Protein AF-W2RF78-F1 (afdb_monomer_lite)

Sequence (100 aa):
MAAKGVKNRDKASDDASKSHLRTEDLYAIVTWLEHPPNFVKCFGTTGKPSVGKQSTKTSGFKEMANTLFTSSKGKFNLKPHQMRNRFTTYKVRYLRTKRV

pLDDT: mean 70.57, std 17.21, range [38.72, 89.69]

Foldseek 3Di:
DDDDDDPPPPPVPPCPPCPPPPVVLVVLLVVQCVPPVLVCLQPNDPDDDPDDDDNDNQRSLQVSQVVCCVVVVNPRNDDSVRSVVSNVVVVVVVVVVVVD

Secondary structure (DSSP, 8-state):
----------------------HHHHHHHHHHHHSHHHHHHHH--SSPPSSS----THHHHHHHHHHHHHHTTT-----HHHHHHHHHHHHHHHHHHTT-

Structure (mmCIF, N/CA/C/O backbone):
data_AF-W2RF78-F1
#
_entry.id   AF-W2RF78-F1
#
loop_
_atom_site.group_PDB
_atom_site.id
_atom_site.type_symbol
_atom_site.label_atom_id
_atom_site.label_alt_id
_atom_site.label_comp_id
_atom_site.label_asym_id
_atom_site.label_entity_id
_atom_site.label_seq_id
_atom_site.pdbx_PDB_ins_code
_atom_site.Cartn_x
_atom_site.Cartn_y
_atom_site.Cartn_z
_atom_site.occupancy
_atom_site.B_iso_or_equiv
_atom_site.auth_seq_id
_atom_site.auth_comp_id
_atom_site.auth_asym_id
_atom_site.auth_atom_id
_atom_site.pdbx_PDB_model_num
ATOM 1 N N . MET A 1 1 ? 45.414 15.987 26.776 1.00 38.72 1 MET A N 1
ATOM 2 C CA . MET A 1 1 ? 44.675 16.681 25.697 1.00 38.72 1 MET A CA 1
ATOM 3 C C . MET A 1 1 ? 43.315 16.022 25.559 1.00 38.72 1 MET A C 1
ATOM 5 O O . MET A 1 1 ? 43.246 14.803 25.475 1.00 38.72 1 MET A O 1
ATOM 9 N N . ALA A 1 2 ? 42.259 16.823 25.681 1.00 39.59 2 ALA A N 1
ATOM 10 C CA . ALA A 1 2 ? 40.877 16.392 25.823 1.00 39.59 2 ALA A CA 1
ATOM 11 C C . ALA A 1 2 ? 40.208 15.994 24.494 1.00 39.59 2 ALA A C 1
ATOM 13 O O . ALA A 1 2 ? 40.575 16.489 23.433 1.00 39.59 2 ALA A O 1
ATOM 14 N N . ALA A 1 3 ? 39.184 15.146 24.654 1.00 48.59 3 ALA A N 1
ATOM 15 C CA . ALA A 1 3 ? 37.976 14.952 23.851 1.00 48.59 3 ALA A CA 1
ATOM 16 C C . ALA A 1 3 ? 38.105 14.729 22.334 1.00 48.59 3 ALA A C 1
ATOM 18 O O . ALA A 1 3 ? 38.460 15.627 21.579 1.00 48.59 3 ALA A O 1
ATOM 19 N N . LYS A 1 4 ? 37.602 13.577 21.869 1.00 46.28 4 LYS A N 1
ATOM 20 C CA . LYS A 1 4 ? 36.980 13.459 20.541 1.00 46.28 4 LYS A CA 1
ATOM 21 C C . LYS A 1 4 ? 35.865 12.409 20.542 1.00 46.28 4 LYS A C 1
ATOM 23 O O . LYS A 1 4 ? 36.084 11.231 20.302 1.00 46.28 4 LYS A O 1
ATOM 28 N N . GLY A 1 5 ? 34.664 12.913 20.830 1.00 39.72 5 GLY A N 1
ATOM 29 C CA . GLY A 1 5 ? 33.417 12.589 20.135 1.00 39.72 5 GLY A CA 1
ATOM 30 C C . GLY A 1 5 ? 32.967 11.132 20.120 1.00 39.72 5 GLY A C 1
ATOM 31 O O . GLY A 1 5 ? 33.232 10.405 19.165 1.00 39.72 5 GLY A O 1
ATOM 32 N N . VAL A 1 6 ? 32.135 10.769 21.097 1.00 45.41 6 VAL A N 1
ATOM 33 C CA . VAL A 1 6 ? 31.136 9.709 20.924 1.00 45.41 6 VAL A CA 1
ATOM 34 C C . VAL A 1 6 ? 30.261 10.097 19.728 1.00 45.41 6 VAL A C 1
ATOM 36 O O . VAL A 1 6 ? 29.431 10.998 19.810 1.00 45.41 6 VAL A O 1
ATOM 39 N N . LYS A 1 7 ? 30.459 9.436 18.582 1.00 47.34 7 LYS A N 1
ATOM 40 C CA . LYS A 1 7 ? 29.463 9.428 17.508 1.00 47.34 7 LYS A CA 1
ATOM 41 C C . LYS A 1 7 ? 28.310 8.554 17.985 1.00 47.34 7 LYS A C 1
ATOM 43 O O . LYS A 1 7 ? 28.330 7.338 17.784 1.00 47.34 7 LYS A O 1
ATOM 48 N N . ASN A 1 8 ? 27.321 9.189 18.613 1.00 43.19 8 ASN A N 1
ATOM 49 C CA . ASN A 1 8 ? 25.961 8.677 18.696 1.00 43.19 8 ASN A CA 1
ATOM 50 C C . ASN A 1 8 ? 25.525 8.349 17.265 1.00 43.19 8 ASN A C 1
ATOM 52 O O . ASN A 1 8 ? 25.135 9.226 16.503 1.00 43.19 8 ASN A O 1
ATOM 56 N N . ARG A 1 9 ? 25.656 7.083 16.865 1.00 45.81 9 ARG A N 1
ATOM 57 C CA . ARG A 1 9 ? 24.858 6.570 15.761 1.00 45.81 9 ARG A CA 1
ATOM 58 C C . ARG A 1 9 ? 23.465 6.499 16.331 1.00 45.81 9 ARG A C 1
ATOM 60 O O . ARG A 1 9 ? 23.223 5.667 17.203 1.00 45.81 9 ARG A O 1
ATOM 67 N N . ASP A 1 10 ? 22.615 7.413 15.882 1.00 40.59 10 ASP A N 1
ATOM 68 C CA . ASP A 1 10 ? 21.175 7.321 16.020 1.00 40.59 10 ASP A CA 1
ATOM 69 C C . ASP A 1 10 ? 20.788 5.878 15.729 1.00 40.59 10 ASP A C 1
ATOM 71 O O . ASP A 1 10 ? 20.788 5.405 14.589 1.00 40.59 10 ASP A O 1
ATOM 75 N N . LYS A 1 11 ? 20.569 5.142 16.818 1.00 44.59 11 LYS A N 1
ATOM 76 C CA . LYS A 1 11 ? 19.955 3.833 16.822 1.00 44.59 11 LYS A CA 1
ATOM 77 C C . LYS A 1 11 ? 18.595 4.116 16.225 1.00 44.59 11 LYS A C 1
ATOM 79 O O . LYS A 1 11 ? 17.727 4.638 16.917 1.00 44.59 11 LYS A O 1
ATOM 84 N N . ALA A 1 12 ? 18.483 3.903 14.912 1.00 44.22 12 ALA A N 1
ATOM 85 C CA . ALA A 1 12 ? 17.229 3.936 14.192 1.00 44.22 12 ALA A CA 1
ATOM 86 C C . ALA A 1 12 ? 16.313 3.048 15.011 1.00 44.22 12 ALA A C 1
ATOM 88 O O . ALA A 1 12 ? 16.526 1.838 15.086 1.00 44.22 12 ALA A O 1
ATOM 89 N N . SER A 1 13 ? 15.439 3.709 15.764 1.00 40.50 13 SER A N 1
ATOM 90 C CA . SER A 1 13 ? 14.638 3.065 16.773 1.00 40.50 13 SER A CA 1
ATOM 91 C C . SER A 1 13 ? 13.712 2.141 16.005 1.00 40.50 13 SER A C 1
ATOM 93 O O . SER A 1 13 ? 12.702 2.564 15.448 1.00 40.50 13 SER A O 1
ATOM 95 N N . ASP A 1 14 ? 14.114 0.876 15.963 1.00 45.44 14 ASP A N 1
ATOM 96 C CA . ASP A 1 14 ? 13.283 -0.297 15.736 1.00 45.44 14 ASP A CA 1
ATOM 97 C C . ASP A 1 14 ? 12.289 -0.471 16.898 1.00 45.44 14 ASP A C 1
ATOM 99 O O . ASP A 1 14 ? 11.684 -1.513 17.079 1.00 45.44 14 ASP A O 1
ATOM 103 N N . ASP A 1 15 ? 12.028 0.584 17.670 1.00 40.62 15 ASP A N 1
ATOM 104 C CA . ASP A 1 15 ? 10.764 0.759 18.355 1.00 40.62 15 ASP A CA 1
ATOM 105 C C . ASP A 1 15 ? 9.707 1.170 17.315 1.00 40.62 15 ASP A C 1
ATOM 107 O O . ASP A 1 15 ? 9.089 2.235 17.346 1.00 40.62 15 ASP A O 1
ATOM 111 N N . ALA A 1 16 ? 9.469 0.263 16.364 1.00 47.44 16 ALA A N 1
ATOM 112 C CA . ALA A 1 16 ? 8.134 0.032 15.852 1.00 47.44 16 ALA A CA 1
ATOM 113 C C . ALA A 1 16 ? 7.321 -0.515 17.029 1.00 47.44 16 ALA A C 1
ATOM 115 O O . ALA A 1 16 ? 6.958 -1.692 17.070 1.00 47.44 16 ALA A O 1
ATOM 116 N N . SER A 1 17 ? 7.075 0.357 18.015 1.00 43.03 17 SER A N 1
ATOM 117 C CA . SER A 1 17 ? 6.147 0.116 19.097 1.00 43.03 17 SER A CA 1
ATOM 118 C C . SER A 1 17 ? 4.910 -0.477 18.455 1.00 43.03 17 SER A C 1
ATOM 120 O O . SER A 1 17 ? 4.488 -0.018 17.386 1.00 43.03 17 SER A O 1
ATOM 122 N N . LYS A 1 18 ? 4.393 -1.525 19.094 1.00 45.16 18 LYS A N 1
ATOM 123 C CA . LYS A 1 18 ? 3.151 -2.255 18.832 1.00 45.16 18 LYS A CA 1
ATOM 124 C C . LYS A 1 18 ? 1.948 -1.312 18.649 1.00 45.16 18 LYS A C 1
ATOM 126 O O . LYS A 1 18 ? 0.982 -1.368 19.401 1.00 45.16 18 LYS A O 1
ATOM 131 N N . SER A 1 19 ? 1.977 -0.423 17.664 1.00 52.75 19 SER A N 1
ATOM 132 C CA . SER A 1 19 ? 0.814 0.295 17.198 1.00 52.75 19 SER A CA 1
ATOM 133 C C . SER A 1 19 ? -0.020 -0.799 16.575 1.00 52.75 19 SER A C 1
ATOM 135 O O . SER A 1 19 ? 0.334 -1.347 15.527 1.00 52.75 19 SER A O 1
ATOM 137 N N . HIS A 1 20 ? -1.056 -1.218 17.305 1.00 55.16 20 HIS A N 1
ATOM 138 C CA . HIS A 1 20 ? -2.089 -2.086 16.771 1.00 55.16 20 HIS A CA 1
ATOM 139 C C . HIS A 1 20 ? -2.340 -1.650 15.332 1.00 55.16 20 HIS A C 1
ATOM 141 O O . HIS A 1 20 ? -2.582 -0.465 15.090 1.00 55.16 20 HIS A O 1
ATOM 147 N N . LEU A 1 21 ? -2.188 -2.580 14.382 1.00 60.59 21 LEU A N 1
ATOM 148 C CA . LEU A 1 21 ? -2.598 -2.340 13.008 1.00 60.59 21 LEU A CA 1
ATOM 149 C C . LEU A 1 21 ? -4.059 -1.905 13.078 1.00 60.59 21 LEU A C 1
ATOM 151 O O . LEU A 1 21 ? -4.933 -2.748 13.280 1.00 60.59 21 LEU A O 1
ATOM 155 N N . ARG A 1 22 ? -4.319 -0.599 12.978 1.00 72.19 22 ARG A N 1
ATOM 156 C CA . ARG A 1 22 ? -5.686 -0.106 12.967 1.00 72.19 22 ARG A CA 1
ATOM 157 C C . ARG A 1 22 ? -6.302 -0.654 11.694 1.00 72.19 22 ARG A C 1
ATOM 159 O O . ARG A 1 22 ? -5.709 -0.545 10.620 1.00 72.19 22 ARG A O 1
ATOM 166 N N . THR A 1 23 ? -7.462 -1.284 11.813 1.00 77.31 23 THR A N 1
ATOM 167 C CA . THR A 1 23 ? -8.195 -1.793 10.650 1.00 77.31 23 THR A CA 1
ATOM 168 C C . THR A 1 23 ? -8.442 -0.669 9.643 1.00 77.31 23 THR A C 1
ATOM 170 O O . THR A 1 23 ? -8.328 -0.896 8.445 1.00 77.31 23 THR A O 1
ATOM 173 N N . GLU A 1 24 ? -8.654 0.556 10.130 1.00 81.00 24 GLU A N 1
ATOM 174 C CA . GLU A 1 24 ? -8.731 1.781 9.327 1.00 81.00 24 GLU A CA 1
ATOM 175 C C . GLU A 1 24 ? -7.485 1.998 8.458 1.00 81.00 24 GLU A C 1
ATOM 177 O O .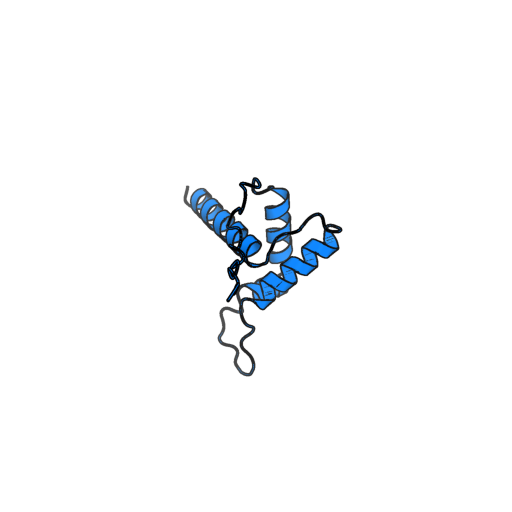 GLU A 1 24 ? -7.607 2.313 7.276 1.00 81.00 24 GLU A O 1
ATOM 182 N N . ASP A 1 25 ? -6.285 1.757 9.000 1.00 78.81 25 ASP A N 1
ATOM 183 C CA . ASP A 1 25 ? -5.045 1.916 8.240 1.00 78.81 25 ASP A CA 1
ATOM 184 C C . ASP A 1 25 ? -4.946 0.890 7.110 1.00 78.81 25 ASP A C 1
ATOM 186 O O . ASP A 1 25 ? -4.499 1.197 6.006 1.00 78.81 25 ASP A O 1
ATOM 190 N N . LEU A 1 26 ? -5.349 -0.351 7.395 1.00 81.69 26 LEU A N 1
ATOM 191 C CA . LEU A 1 26 ? -5.398 -1.412 6.394 1.00 81.69 26 LEU A CA 1
ATOM 192 C C . LEU A 1 26 ? -6.425 -1.093 5.312 1.00 81.69 26 LEU A C 1
ATOM 194 O O . LEU A 1 26 ? -6.127 -1.266 4.133 1.00 81.69 26 LEU A O 1
ATOM 198 N N . TYR A 1 27 ? -7.596 -0.595 5.705 1.00 85.69 27 TYR A N 1
ATOM 199 C CA . TYR A 1 27 ? -8.648 -0.201 4.781 1.00 85.69 27 TYR A CA 1
ATOM 200 C C . TYR A 1 27 ? -8.180 0.926 3.858 1.00 85.69 27 TYR A C 1
ATOM 202 O O . TYR A 1 27 ? -8.337 0.820 2.646 1.00 85.69 27 TYR A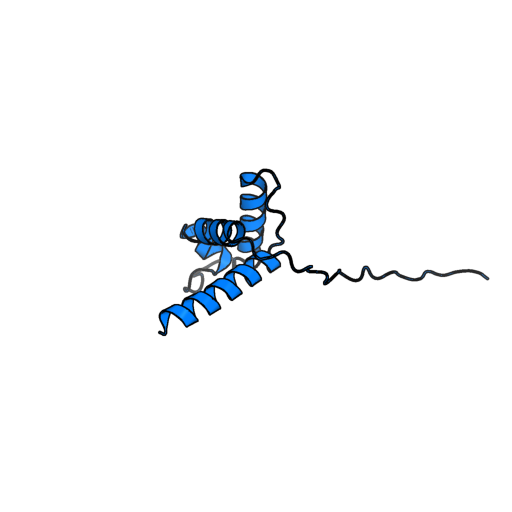 O 1
ATOM 210 N N . ALA A 1 28 ? -7.517 1.953 4.396 1.00 86.25 28 ALA A N 1
ATOM 211 C CA . ALA A 1 28 ? -6.958 3.049 3.609 1.00 86.25 28 ALA A CA 1
ATOM 212 C C . ALA A 1 28 ? -5.896 2.571 2.599 1.00 86.25 28 ALA A C 1
ATOM 214 O O . ALA A 1 28 ? -5.917 2.976 1.437 1.00 86.25 28 ALA A O 1
ATOM 215 N N . ILE A 1 29 ? -4.998 1.667 3.016 1.00 87.81 29 ILE A N 1
ATOM 216 C CA . ILE A 1 29 ? -3.981 1.075 2.130 1.00 87.81 29 ILE A CA 1
ATOM 217 C C . ILE A 1 29 ? -4.639 0.257 1.011 1.00 87.81 29 ILE A C 1
ATOM 219 O O . ILE A 1 29 ? -4.260 0.399 -0.150 1.00 87.81 29 ILE A O 1
ATOM 223 N N . VAL A 1 30 ? -5.609 -0.599 1.345 1.00 86.50 30 VAL A N 1
ATOM 224 C CA . VAL A 1 30 ? -6.292 -1.455 0.363 1.00 86.50 30 VAL A CA 1
ATOM 225 C C . VAL A 1 30 ? -7.130 -0.618 -0.600 1.00 86.50 30 VAL A C 1
ATOM 227 O O . VAL A 1 30 ? -6.993 -0.804 -1.802 1.00 86.50 30 VAL A O 1
ATOM 230 N N . THR A 1 31 ? -7.899 0.350 -0.100 1.00 89.69 31 THR A N 1
ATOM 231 C CA . THR A 1 31 ? -8.716 1.261 -0.923 1.00 89.69 31 THR A CA 1
ATOM 232 C C . THR A 1 31 ? -7.848 2.039 -1.912 1.00 89.69 31 THR A C 1
ATOM 234 O O . THR A 1 31 ? -8.189 2.173 -3.083 1.00 89.69 31 THR A O 1
ATOM 237 N N . TRP A 1 32 ? -6.676 2.520 -1.483 1.00 89.00 32 TRP A N 1
ATOM 238 C CA . TRP A 1 32 ? -5.754 3.205 -2.392 1.00 89.00 32 TRP A CA 1
ATOM 239 C C . TRP A 1 32 ? -5.199 2.265 -3.474 1.00 89.00 32 TRP A C 1
ATOM 241 O O . TRP A 1 32 ? -5.039 2.681 -4.623 1.00 89.00 32 TRP A O 1
ATOM 251 N N . LEU A 1 33 ? -4.918 1.006 -3.116 1.00 87.56 33 LEU A N 1
ATOM 252 C CA . LEU A 1 33 ? -4.422 -0.036 -4.024 1.00 87.56 33 LEU A CA 1
ATOM 253 C C . LEU A 1 33 ? -5.497 -0.644 -4.930 1.00 87.56 33 LEU A C 1
ATOM 255 O O . LEU A 1 33 ? -5.143 -1.265 -5.928 1.00 87.56 33 LEU A O 1
ATOM 259 N N . GLU A 1 34 ? -6.776 -0.485 -4.604 1.00 88.50 34 GLU A N 1
ATOM 260 C CA . GLU A 1 34 ? -7.894 -0.934 -5.437 1.00 88.50 34 GLU A CA 1
ATOM 261 C C . GLU A 1 34 ? -7.929 -0.184 -6.774 1.00 88.50 34 GLU A C 1
ATOM 263 O O . GLU A 1 34 ? -8.347 -0.731 -7.793 1.00 88.50 34 GLU A O 1
ATOM 268 N N . HIS A 1 35 ? -7.395 1.041 -6.805 1.00 84.69 35 HIS A N 1
ATOM 269 C CA . HIS A 1 35 ? -7.212 1.783 -8.041 1.00 84.69 35 HIS A CA 1
ATOM 270 C C . HIS A 1 35 ? -6.055 1.184 -8.877 1.00 84.69 35 HIS A C 1
ATOM 272 O O . HIS A 1 35 ? -4.894 1.238 -8.448 1.00 84.69 35 HIS A O 1
ATOM 278 N N . PRO A 1 36 ? -6.304 0.659 -10.095 1.00 82.50 36 PRO A N 1
ATOM 279 C CA . PRO A 1 36 ? -5.290 -0.081 -10.855 1.00 82.50 36 PRO A CA 1
ATOM 280 C C . PRO A 1 36 ? -3.988 0.696 -11.145 1.00 82.50 36 PRO A C 1
ATOM 282 O O . PRO A 1 36 ? -2.908 0.118 -10.991 1.00 82.50 36 PRO A O 1
ATOM 285 N N . PRO A 1 37 ? -4.017 2.004 -11.481 1.00 84.00 37 PRO A N 1
ATOM 286 C CA . PRO A 1 37 ? -2.799 2.807 -11.627 1.00 84.00 37 PRO A CA 1
ATOM 287 C C . PRO A 1 37 ? -1.927 2.856 -10.364 1.00 84.00 37 PRO A C 1
ATOM 289 O O . PRO A 1 37 ? -0.699 2.814 -10.448 1.00 84.00 37 PRO A O 1
ATOM 292 N N . ASN A 1 38 ? -2.545 2.907 -9.185 1.00 85.62 38 ASN A N 1
ATOM 293 C CA . ASN A 1 38 ? -1.851 2.935 -7.898 1.00 85.62 38 ASN A CA 1
ATOM 294 C C . ASN A 1 38 ? -1.222 1.578 -7.569 1.00 85.62 38 ASN A C 1
ATOM 296 O O . ASN A 1 38 ? -0.080 1.504 -7.105 1.00 85.62 38 ASN A O 1
ATOM 300 N N . PHE A 1 39 ? -1.929 0.493 -7.889 1.00 83.81 39 PHE A N 1
ATOM 301 C CA . PHE A 1 39 ? -1.387 -0.856 -7.789 1.00 83.81 39 PHE A CA 1
ATOM 302 C C . PHE A 1 39 ? -0.133 -1.029 -8.656 1.00 83.81 39 PHE A C 1
ATOM 304 O O . PHE A 1 39 ? 0.903 -1.490 -8.170 1.00 83.81 39 PHE A O 1
ATOM 311 N N . VAL A 1 40 ? -0.193 -0.591 -9.917 1.00 82.12 40 VAL A N 1
ATOM 312 C CA . VAL A 1 40 ? 0.938 -0.649 -10.856 1.00 82.12 40 VAL A CA 1
ATOM 313 C C . VAL A 1 40 ? 2.131 0.166 -10.350 1.00 82.12 40 VAL A C 1
ATOM 315 O O . VAL A 1 40 ? 3.270 -0.277 -10.483 1.00 82.12 40 VAL A O 1
ATOM 318 N N . LYS A 1 41 ? 1.911 1.314 -9.700 1.00 82.12 41 LYS A N 1
ATOM 319 C CA . LYS A 1 41 ? 2.996 2.105 -9.091 1.00 82.12 41 LYS A CA 1
ATOM 320 C C . LYS A 1 41 ? 3.740 1.349 -7.983 1.00 82.12 41 LYS A C 1
ATOM 322 O O . LYS A 1 41 ? 4.954 1.496 -7.855 1.00 82.12 41 LYS A O 1
ATOM 327 N N . CYS A 1 42 ? 3.039 0.545 -7.182 1.00 82.19 42 CYS A N 1
ATOM 328 C CA . CYS A 1 42 ? 3.629 -0.215 -6.072 1.00 82.19 42 CYS A CA 1
ATOM 329 C C . CYS A 1 42 ? 4.244 -1.554 -6.494 1.00 82.19 42 CYS A C 1
ATOM 331 O O . CYS A 1 42 ? 5.310 -1.932 -6.002 1.00 82.19 42 CYS A O 1
ATOM 333 N N . PHE A 1 43 ? 3.564 -2.292 -7.369 1.00 79.06 43 PHE A N 1
ATOM 334 C CA . PHE A 1 43 ? 3.920 -3.673 -7.707 1.00 79.06 43 PHE A CA 1
ATOM 335 C C . PHE A 1 43 ? 4.519 -3.820 -9.108 1.00 79.06 43 PHE A C 1
ATOM 337 O O . PHE A 1 43 ? 5.131 -4.848 -9.402 1.00 79.06 43 PHE A O 1
ATOM 344 N N . GLY A 1 44 ? 4.438 -2.768 -9.923 1.00 73.38 44 GLY A N 1
ATOM 345 C CA . GLY A 1 44 ? 4.792 -2.785 -11.334 1.00 73.38 44 GLY A CA 1
ATOM 346 C C . GLY A 1 44 ? 3.688 -3.397 -12.191 1.00 73.38 44 GLY A C 1
ATOM 347 O O . GLY A 1 44 ? 2.730 -3.992 -11.698 1.00 73.38 44 GLY A O 1
ATOM 348 N N . THR A 1 45 ? 3.845 -3.279 -13.504 1.00 67.25 45 THR A N 1
ATOM 349 C CA . THR A 1 45 ? 3.168 -4.168 -14.446 1.00 67.25 45 THR A CA 1
ATOM 350 C C . THR A 1 45 ? 3.890 -5.511 -14.468 1.00 67.25 45 THR A C 1
ATOM 352 O O . THR A 1 45 ? 5.119 -5.558 -14.474 1.00 67.25 45 THR A O 1
ATOM 355 N N . THR A 1 46 ? 3.144 -6.614 -14.538 1.00 57.50 46 THR A N 1
ATOM 356 C CA . THR A 1 46 ? 3.702 -7.969 -14.717 1.00 57.50 46 THR A CA 1
ATOM 357 C C . THR A 1 46 ? 4.503 -8.107 -16.027 1.00 57.50 46 THR A C 1
ATOM 359 O O . THR A 1 46 ? 5.300 -9.030 -16.169 1.00 57.50 46 THR A O 1
ATOM 362 N N . GLY A 1 47 ? 4.340 -7.179 -16.978 1.00 55.25 47 GLY A N 1
ATOM 363 C CA . GLY A 1 47 ? 5.132 -7.106 -18.207 1.00 55.25 47 GLY A CA 1
ATOM 364 C C . GLY A 1 47 ? 6.437 -6.319 -18.042 1.00 55.25 47 GLY A C 1
ATOM 365 O O . GLY A 1 47 ? 6.446 -5.237 -17.449 1.00 55.25 47 GLY A O 1
ATOM 366 N N . LYS A 1 48 ? 7.533 -6.850 -18.611 1.00 50.78 48 LYS A N 1
ATOM 367 C CA . LYS A 1 48 ? 8.784 -6.105 -18.843 1.00 50.78 48 LYS A CA 1
ATOM 368 C C . LYS A 1 48 ? 8.447 -4.786 -19.562 1.00 50.78 48 LYS A C 1
ATOM 370 O O . LYS A 1 48 ? 7.769 -4.845 -20.587 1.00 50.78 48 LYS A O 1
ATOM 375 N N . PRO A 1 49 ? 8.901 -3.615 -19.081 1.00 51.62 49 PRO A N 1
ATOM 376 C CA . PRO A 1 49 ? 8.694 -2.374 -19.816 1.00 51.62 49 PRO A CA 1
ATOM 377 C C . PRO A 1 49 ? 9.430 -2.463 -21.157 1.00 51.62 49 PRO A C 1
ATOM 379 O O . PRO A 1 49 ? 10.624 -2.761 -21.189 1.00 51.62 49 PRO A O 1
ATOM 382 N N . SER A 1 50 ? 8.701 -2.240 -22.254 1.00 50.16 50 SER A N 1
ATOM 383 C CA . SER A 1 50 ? 9.212 -2.394 -23.623 1.00 50.16 50 SER A CA 1
ATOM 384 C C . SER A 1 50 ? 10.327 -1.399 -23.955 1.00 50.16 50 SER A C 1
ATOM 386 O O . SER A 1 50 ? 11.153 -1.697 -24.805 1.00 50.16 50 SER A O 1
ATOM 388 N N . VAL A 1 51 ? 10.373 -0.243 -23.287 1.00 48.34 51 VAL A N 1
ATOM 389 C CA . VAL A 1 51 ? 11.410 0.788 -23.427 1.00 48.34 51 VAL A CA 1
ATOM 390 C C . VAL A 1 51 ? 11.354 1.736 -22.221 1.00 48.34 51 VAL A C 1
ATOM 392 O O . VAL A 1 51 ? 10.276 2.154 -21.818 1.00 48.34 51 VAL A O 1
ATOM 395 N N . GLY A 1 52 ? 12.516 2.088 -21.660 1.00 50.47 52 GLY A N 1
ATOM 396 C CA . GLY A 1 52 ? 12.705 3.298 -20.847 1.00 50.47 52 GLY A CA 1
ATOM 397 C C . GLY A 1 52 ? 12.114 3.315 -19.428 1.00 50.47 52 GLY A C 1
ATOM 398 O O . GLY A 1 52 ? 10.940 3.581 -19.221 1.00 50.47 52 GLY A O 1
ATOM 399 N N . LYS A 1 53 ? 13.013 3.203 -18.441 1.00 51.81 53 LYS A N 1
ATOM 400 C CA . LYS A 1 53 ? 12.835 3.510 -17.007 1.00 51.81 53 LYS A CA 1
ATOM 401 C C . LYS A 1 53 ? 12.016 2.488 -16.207 1.00 51.81 53 LYS A C 1
ATOM 403 O O . LYS A 1 53 ? 10.796 2.539 -16.099 1.00 51.81 53 LYS A O 1
ATOM 408 N N . GLN A 1 54 ? 12.742 1.593 -15.535 1.00 53.56 54 GLN A N 1
ATOM 409 C CA . GLN A 1 54 ? 12.194 0.820 -14.425 1.00 53.56 54 GLN A CA 1
ATOM 410 C C . GLN A 1 54 ? 11.710 1.804 -13.353 1.00 53.56 54 GLN A C 1
ATOM 412 O O . GLN A 1 54 ? 12.523 2.481 -12.721 1.00 53.56 54 GLN A O 1
ATOM 417 N N . SER A 1 55 ? 10.394 1.911 -13.151 1.00 53.38 55 SER A N 1
ATOM 418 C CA . SER A 1 55 ? 9.875 2.572 -11.956 1.00 53.38 55 SER A CA 1
ATOM 419 C C . SER A 1 55 ? 10.390 1.772 -10.765 1.00 53.38 55 SER A C 1
ATOM 421 O O . SER A 1 55 ? 10.045 0.601 -10.585 1.00 53.38 55 SER A O 1
ATOM 423 N N . THR A 1 56 ? 11.318 2.351 -10.008 1.00 54.81 56 THR A N 1
ATOM 424 C CA . THR A 1 56 ? 11.868 1.699 -8.826 1.00 54.81 56 THR A CA 1
ATOM 425 C C . THR A 1 56 ? 10.704 1.450 -7.872 1.00 54.81 56 THR A C 1
ATOM 427 O O . THR A 1 56 ? 10.009 2.385 -7.488 1.00 54.81 56 THR A O 1
ATOM 430 N N . LYS A 1 57 ? 10.466 0.183 -7.498 1.00 54.50 57 LYS A N 1
ATOM 431 C CA . LYS A 1 57 ? 9.345 -0.271 -6.638 1.00 54.50 57 LYS A CA 1
ATOM 432 C C . LYS A 1 57 ? 9.159 0.558 -5.352 1.00 54.50 57 LYS A C 1
ATOM 434 O O . LYS A 1 57 ? 8.103 0.536 -4.728 1.00 54.50 57 LYS A O 1
ATOM 439 N N . THR A 1 58 ? 10.190 1.291 -4.945 1.00 60.38 58 THR A N 1
ATOM 440 C CA . THR A 1 58 ? 10.209 2.217 -3.812 1.00 60.38 58 THR A CA 1
ATOM 441 C C . THR A 1 58 ? 9.371 3.490 -4.028 1.00 60.38 58 THR A C 1
ATOM 443 O O . THR A 1 58 ? 8.988 4.116 -3.041 1.00 60.38 58 THR A O 1
ATOM 446 N N . SER A 1 59 ? 9.065 3.890 -5.272 1.00 72.25 59 SER A N 1
ATOM 447 C CA . SER A 1 59 ? 8.330 5.134 -5.561 1.00 72.25 59 SER A CA 1
ATOM 448 C C . SER A 1 59 ? 6.840 5.034 -5.217 1.00 72.25 59 SER A C 1
ATOM 450 O O . SER A 1 59 ? 6.319 5.922 -4.545 1.00 72.25 59 SER A O 1
ATOM 452 N N . GLY A 1 60 ? 6.175 3.925 -5.563 1.00 82.88 60 GLY A N 1
ATOM 453 C CA . GLY A 1 60 ? 4.731 3.771 -5.356 1.00 82.88 60 GLY A CA 1
ATOM 454 C C . GLY A 1 60 ? 4.312 3.823 -3.888 1.00 82.88 60 GLY A C 1
ATOM 455 O O . GLY A 1 60 ? 3.382 4.538 -3.532 1.00 82.88 60 GLY A O 1
ATOM 456 N N . PHE A 1 61 ? 5.045 3.146 -2.996 1.00 84.25 61 PHE A N 1
ATOM 457 C CA . PHE A 1 61 ? 4.753 3.206 -1.556 1.00 84.25 61 PHE A CA 1
ATOM 458 C C . PHE A 1 61 ? 5.051 4.581 -0.946 1.00 84.25 61 PHE A C 1
ATOM 460 O O . PHE A 1 61 ? 4.439 4.956 0.050 1.00 84.25 61 PHE A O 1
ATOM 467 N N . LYS A 1 62 ? 5.988 5.342 -1.525 1.00 87.31 62 LYS A N 1
ATOM 468 C CA . LYS A 1 62 ? 6.258 6.722 -1.105 1.00 87.31 62 LYS A CA 1
ATOM 469 C C . LYS A 1 62 ? 5.111 7.651 -1.496 1.00 87.31 62 LYS A C 1
ATOM 471 O O . LYS A 1 62 ? 4.707 8.490 -0.698 1.00 87.31 62 LYS A O 1
ATOM 476 N N . GLU A 1 63 ? 4.560 7.466 -2.690 1.00 88.12 63 GLU A N 1
ATOM 477 C CA . GLU A 1 63 ? 3.399 8.219 -3.164 1.00 88.12 63 GLU A CA 1
ATOM 478 C C . GLU A 1 63 ? 2.132 7.886 -2.368 1.00 88.12 63 GLU A C 1
ATOM 480 O O . GLU A 1 63 ? 1.421 8.795 -1.939 1.00 88.12 63 GLU A O 1
ATOM 485 N N . MET A 1 64 ? 1.898 6.602 -2.084 1.00 88.69 64 MET A N 1
ATOM 486 C CA . MET A 1 64 ? 0.830 6.159 -1.184 1.00 88.69 64 MET A CA 1
ATOM 487 C C . MET A 1 64 ? 0.951 6.836 0.183 1.00 88.69 64 MET A C 1
ATOM 489 O O . MET A 1 64 ? -0.037 7.347 0.707 1.00 88.69 64 MET A O 1
ATOM 493 N N . ALA A 1 65 ? 2.172 6.903 0.728 1.00 87.94 65 ALA A N 1
ATOM 494 C CA . ALA A 1 65 ? 2.412 7.539 2.013 1.00 87.94 65 ALA A CA 1
ATOM 495 C C . ALA A 1 65 ? 2.040 9.012 2.040 1.00 87.94 65 ALA A C 1
ATOM 497 O O . ALA A 1 65 ? 1.298 9.435 2.924 1.00 87.94 65 ALA A O 1
ATOM 498 N N . ASN A 1 66 ? 2.473 9.764 1.033 1.00 87.94 66 ASN A N 1
ATOM 499 C CA . ASN A 1 66 ? 2.118 11.171 0.914 1.00 87.94 66 ASN A CA 1
ATOM 500 C C . ASN A 1 66 ? 0.611 11.364 0.709 1.00 87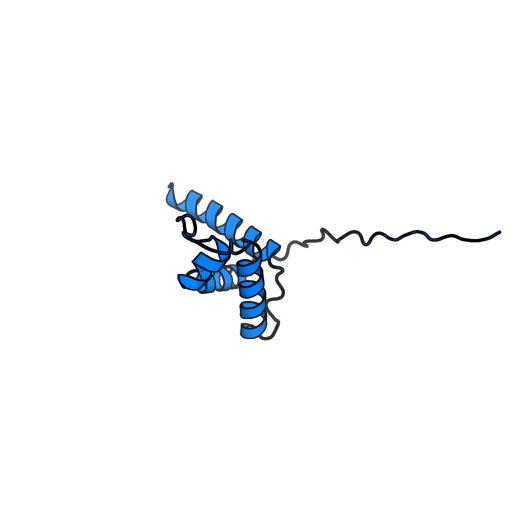.94 66 ASN A C 1
ATOM 502 O O . ASN A 1 66 ? 0.007 12.196 1.376 1.00 87.94 66 ASN A O 1
ATOM 506 N N . THR A 1 67 ? -0.011 10.566 -0.162 1.00 88.81 67 THR A N 1
ATOM 507 C CA . THR A 1 67 ? -1.441 10.697 -0.477 1.00 88.81 67 THR A CA 1
ATOM 508 C C . THR A 1 67 ? -2.305 10.457 0.758 1.00 88.81 67 THR A C 1
ATOM 510 O O . THR A 1 67 ? -3.192 11.252 1.065 1.00 88.81 67 THR A O 1
ATOM 513 N N . LEU A 1 68 ? -2.026 9.382 1.500 1.00 86.50 68 LEU A N 1
ATOM 514 C CA . LEU A 1 68 ? -2.778 9.038 2.703 1.00 86.50 68 LEU A CA 1
ATOM 515 C C . LEU A 1 68 ? -2.480 10.007 3.855 1.00 86.50 68 LEU A C 1
ATOM 517 O O . LEU A 1 68 ? -3.392 10.365 4.603 1.00 86.50 68 LEU A O 1
ATOM 521 N N . PHE A 1 69 ? -1.247 10.508 3.968 1.00 86.56 69 PHE A N 1
ATOM 522 C CA . PHE A 1 69 ? -0.904 11.566 4.919 1.00 86.56 69 PHE A CA 1
ATOM 523 C C . PHE A 1 69 ? -1.708 12.850 4.652 1.00 86.56 69 PHE A C 1
ATOM 525 O O . PHE A 1 69 ? -2.336 13.380 5.570 1.00 86.56 69 PHE A O 1
ATOM 532 N N . THR A 1 70 ? -1.771 13.308 3.397 1.00 85.62 70 THR A N 1
ATOM 533 C CA . THR A 1 70 ? -2.540 14.500 2.999 1.00 85.62 70 THR A CA 1
ATOM 534 C C . THR A 1 70 ? -4.045 14.292 3.168 1.00 85.62 70 THR A C 1
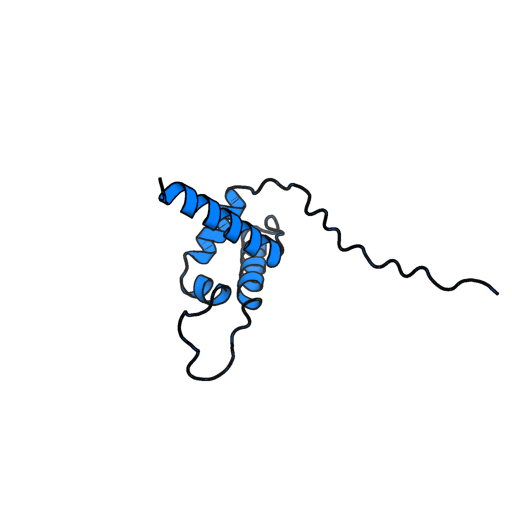ATOM 536 O O . THR A 1 70 ? -4.717 15.136 3.758 1.00 85.62 70 THR A O 1
ATOM 539 N N . SER A 1 71 ? -4.580 13.156 2.712 1.00 82.12 71 SER A N 1
ATOM 540 C CA . SER A 1 71 ? -6.013 12.839 2.797 1.00 82.12 71 SER A CA 1
ATOM 541 C C . SER A 1 71 ? -6.508 12.749 4.245 1.00 82.12 71 SER A C 1
ATOM 543 O O . SER A 1 71 ? -7.582 13.243 4.580 1.00 82.12 71 SER A O 1
ATOM 545 N N . SER A 1 72 ? -5.688 12.192 5.137 1.00 78.81 72 SER A N 1
ATOM 546 C CA . SER A 1 72 ? -6.024 12.022 6.554 1.00 78.81 72 SER A CA 1
ATOM 547 C C . SER A 1 72 ? -5.730 13.248 7.431 1.00 78.81 72 SER A C 1
ATOM 549 O O . SER A 1 72 ? -5.887 13.168 8.652 1.00 78.81 72 SER A O 1
ATOM 551 N N . LYS A 1 73 ? -5.287 14.372 6.842 1.00 80.06 73 LYS A N 1
ATOM 552 C CA . LYS A 1 73 ? -4.835 15.580 7.559 1.00 80.06 73 LYS A CA 1
ATOM 553 C C . LYS A 1 73 ? -3.745 15.278 8.601 1.00 80.06 73 LYS A C 1
ATOM 555 O O . LYS A 1 73 ? -3.791 15.770 9.725 1.00 80.06 73 LYS A O 1
ATOM 560 N N . GLY A 1 74 ? -2.788 14.420 8.248 1.00 72.06 74 GLY A N 1
ATOM 561 C CA . GLY A 1 74 ? -1.652 14.065 9.102 1.00 72.06 74 GLY A CA 1
ATOM 562 C C . GLY A 1 74 ? -1.925 12.980 10.148 1.00 72.06 74 GLY A C 1
ATOM 563 O O . GLY A 1 74 ? -1.008 12.594 10.871 1.00 72.06 74 GLY A O 1
ATOM 564 N N . LYS A 1 75 ? -3.145 12.427 10.212 1.00 73.62 75 LYS A N 1
ATOM 565 C CA . LYS A 1 75 ? -3.447 11.276 11.085 1.00 73.62 75 LYS A CA 1
ATOM 566 C C . LYS A 1 75 ? -2.724 10.004 10.629 1.00 73.62 75 LYS A C 1
ATOM 568 O O . LYS A 1 75 ? -2.404 9.147 11.448 1.00 73.62 75 LYS A O 1
ATOM 573 N N . PHE A 1 76 ? -2.439 9.892 9.333 1.00 75.75 76 PHE A N 1
ATOM 574 C CA . PHE A 1 76 ? -1.772 8.746 8.729 1.00 75.75 76 PHE A CA 1
ATOM 575 C C . PHE A 1 76 ? -0.267 8.981 8.569 1.00 75.75 76 PHE A C 1
ATOM 577 O O . PHE A 1 76 ? 0.221 9.281 7.483 1.00 75.75 76 PHE A O 1
ATOM 584 N N . ASN A 1 77 ? 0.487 8.841 9.661 1.00 78.56 77 ASN A N 1
ATOM 585 C CA . ASN A 1 77 ? 1.942 9.033 9.677 1.00 78.56 77 ASN A CA 1
ATOM 586 C C . ASN A 1 77 ? 2.710 7.705 9.549 1.00 78.56 77 ASN A C 1
ATOM 588 O O . ASN A 1 77 ? 3.512 7.333 10.407 1.00 78.56 77 ASN A O 1
ATOM 592 N N . LEU A 1 78 ? 2.419 6.944 8.497 1.00 81.75 78 LEU A N 1
ATOM 593 C CA . LEU A 1 78 ? 3.098 5.680 8.225 1.00 81.75 78 LEU A CA 1
ATOM 594 C C . LEU A 1 78 ? 4.224 5.876 7.208 1.00 81.75 78 LEU A C 1
ATOM 596 O O . LEU A 1 78 ? 4.071 6.544 6.189 1.00 81.75 78 LEU A O 1
ATOM 600 N N . LYS A 1 79 ? 5.369 5.239 7.457 1.00 84.88 79 LYS A N 1
ATOM 601 C CA . LYS A 1 79 ? 6.490 5.224 6.511 1.00 84.88 79 LYS A CA 1
ATOM 602 C C . LYS A 1 79 ? 6.218 4.229 5.371 1.00 84.88 79 LYS A C 1
ATOM 604 O O . LYS A 1 79 ? 5.575 3.201 5.599 1.00 84.88 79 LYS A O 1
ATOM 609 N N . PRO A 1 80 ? 6.790 4.431 4.169 1.00 83.50 80 PRO A N 1
ATOM 610 C CA . PRO A 1 80 ? 6.565 3.545 3.017 1.00 83.50 80 PRO A CA 1
ATOM 611 C C . PRO A 1 80 ? 6.847 2.057 3.297 1.00 83.50 80 PRO A C 1
ATOM 613 O O . PRO A 1 80 ? 6.092 1.180 2.880 1.00 83.50 80 PRO A O 1
ATOM 616 N N . HIS A 1 81 ? 7.903 1.753 4.062 1.00 83.12 81 HIS A N 1
ATOM 617 C CA . HIS A 1 81 ? 8.223 0.375 4.455 1.00 83.12 81 HIS A CA 1
ATOM 618 C C . HIS A 1 81 ? 7.161 -0.231 5.390 1.00 83.12 81 HIS A C 1
ATOM 620 O O . HIS A 1 81 ? 6.848 -1.415 5.281 1.00 83.12 81 HIS A O 1
ATOM 626 N N . GLN A 1 82 ? 6.566 0.580 6.272 1.00 84.12 82 GLN A N 1
ATOM 627 C CA . GLN A 1 82 ? 5.508 0.141 7.180 1.00 84.12 82 GLN A CA 1
ATOM 628 C C . GLN A 1 82 ? 4.238 -0.184 6.395 1.00 84.12 82 GLN A C 1
ATOM 630 O O . GLN A 1 82 ? 3.621 -1.211 6.657 1.00 84.12 82 GLN A O 1
ATOM 635 N N . MET A 1 83 ? 3.885 0.621 5.388 1.00 84.56 83 MET A N 1
ATOM 636 C CA . MET A 1 83 ? 2.745 0.338 4.502 1.00 84.56 83 MET A CA 1
ATOM 637 C C . MET A 1 83 ? 2.905 -0.995 3.780 1.00 84.56 83 MET A C 1
ATOM 639 O O . MET A 1 83 ? 1.998 -1.827 3.796 1.00 84.56 83 MET A O 1
ATOM 643 N N . ARG A 1 84 ? 4.093 -1.239 3.213 1.00 84.62 84 ARG A N 1
ATOM 644 C CA . ARG A 1 84 ? 4.409 -2.509 2.553 1.00 84.62 84 ARG A CA 1
ATOM 645 C C . ARG A 1 84 ? 4.306 -3.695 3.513 1.00 84.62 84 ARG A C 1
ATOM 647 O O . ARG A 1 84 ? 3.704 -4.710 3.155 1.00 84.62 84 ARG A O 1
ATOM 654 N N . ASN A 1 85 ? 4.871 -3.584 4.716 1.00 84.38 85 ASN A N 1
ATOM 655 C CA . ASN A 1 85 ? 4.810 -4.653 5.715 1.00 84.38 85 ASN A CA 1
ATOM 656 C C . ASN A 1 85 ? 3.362 -4.932 6.140 1.00 84.38 85 ASN A C 1
ATOM 658 O O . ASN A 1 85 ? 2.945 -6.088 6.160 1.00 84.38 85 ASN A O 1
ATOM 662 N N . ARG A 1 86 ? 2.562 -3.886 6.387 1.00 84.81 86 ARG A N 1
ATOM 663 C CA . ARG A 1 86 ? 1.139 -4.011 6.745 1.00 84.81 86 ARG A CA 1
ATOM 664 C C . ARG A 1 86 ? 0.330 -4.699 5.646 1.00 84.81 86 ARG A C 1
ATOM 666 O O . ARG A 1 86 ? -0.397 -5.649 5.937 1.00 84.81 86 ARG A O 1
ATOM 673 N N . PHE A 1 87 ? 0.515 -4.289 4.391 1.00 84.44 87 PHE A N 1
ATOM 674 C CA . PHE A 1 87 ? -0.134 -4.932 3.247 1.00 84.44 87 PHE A CA 1
ATOM 675 C C . PHE A 1 87 ? 0.283 -6.401 3.088 1.00 84.44 87 PHE A C 1
ATOM 677 O O . PHE A 1 87 ? -0.555 -7.264 2.838 1.00 84.44 87 PHE A O 1
ATOM 684 N N . THR A 1 88 ? 1.567 -6.714 3.281 1.00 84.81 88 THR A N 1
ATOM 685 C CA . THR A 1 88 ? 2.075 -8.093 3.196 1.00 84.81 88 THR A CA 1
ATOM 686 C C . THR A 1 88 ? 1.438 -8.981 4.264 1.00 84.81 88 THR A C 1
ATOM 688 O O . THR A 1 88 ? 0.941 -10.061 3.947 1.00 84.81 88 THR A O 1
ATOM 691 N N . THR A 1 89 ? 1.366 -8.503 5.509 1.00 84.69 89 THR A N 1
ATOM 692 C CA . THR A 1 89 ? 0.690 -9.208 6.605 1.00 84.69 89 THR A CA 1
ATOM 693 C C . THR A 1 89 ? -0.792 -9.429 6.307 1.00 84.69 89 THR A C 1
ATOM 695 O O . THR A 1 89 ? -1.291 -10.539 6.496 1.00 84.69 89 THR A O 1
ATOM 698 N N . TYR A 1 90 ? -1.496 -8.410 5.801 1.00 84.3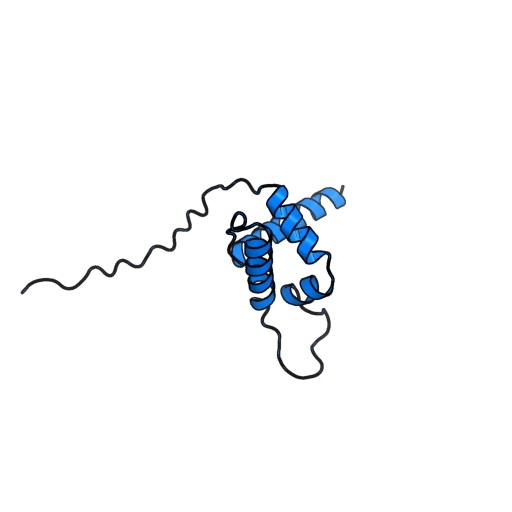8 90 TYR A N 1
ATOM 699 C CA . TYR A 1 90 ? -2.892 -8.542 5.373 1.00 84.38 90 TYR A CA 1
ATOM 700 C C . TYR A 1 90 ? -3.050 -9.616 4.293 1.00 84.38 90 TYR A C 1
ATOM 702 O O . TYR A 1 90 ? -3.857 -10.528 4.455 1.00 84.38 90 TYR A O 1
ATOM 710 N N . LYS A 1 91 ? -2.227 -9.566 3.239 1.00 84.00 91 LYS A N 1
ATOM 711 C CA . LYS A 1 91 ? -2.252 -10.537 2.140 1.00 84.00 91 LYS A CA 1
ATOM 712 C C . LYS A 1 91 ? -2.055 -11.968 2.641 1.00 84.00 91 LYS A C 1
ATOM 714 O O . LYS A 1 91 ? -2.805 -12.852 2.243 1.00 84.00 91 LYS A O 1
ATOM 719 N N . VAL A 1 92 ? -1.085 -12.205 3.528 1.00 85.94 92 VAL A N 1
ATOM 720 C CA . VAL A 1 92 ? -0.837 -13.537 4.111 1.00 85.94 92 VAL A CA 1
ATOM 721 C C . VAL A 1 92 ? -2.050 -14.034 4.899 1.00 85.94 92 VAL A C 1
ATOM 723 O O . VAL A 1 92 ? -2.468 -15.177 4.719 1.00 85.94 92 VAL A O 1
ATOM 726 N N . ARG A 1 93 ? -2.651 -13.182 5.741 1.00 85.00 93 ARG A N 1
ATOM 727 C CA . ARG A 1 93 ? -3.845 -13.544 6.527 1.00 85.00 93 ARG A CA 1
ATOM 728 C C . ARG A 1 93 ? -5.043 -13.832 5.626 1.00 85.00 93 ARG A C 1
ATOM 730 O O . ARG A 1 93 ? -5.686 -14.859 5.799 1.00 85.00 93 ARG A O 1
ATOM 737 N N . TYR A 1 94 ? -5.284 -12.978 4.635 1.00 82.31 94 TYR A N 1
ATOM 738 C CA . TYR A 1 94 ? -6.360 -13.132 3.660 1.00 82.31 94 TYR A CA 1
ATOM 739 C C . TYR A 1 94 ? -6.240 -14.432 2.857 1.00 82.31 94 TYR A C 1
ATOM 741 O O . TYR A 1 94 ? -7.205 -15.183 2.741 1.00 82.31 94 TYR A O 1
ATOM 749 N N . LEU A 1 95 ? -5.040 -14.736 2.348 1.00 84.88 95 LEU A N 1
ATOM 750 C CA . LEU A 1 95 ? -4.781 -15.976 1.615 1.00 84.88 95 LEU A CA 1
ATOM 751 C C . LEU A 1 95 ? -4.941 -17.216 2.495 1.00 84.88 95 LEU A C 1
ATOM 753 O O . LEU A 1 95 ? -5.391 -18.243 2.002 1.00 84.88 95 LEU A O 1
ATOM 757 N N . ARG A 1 96 ? -4.593 -17.133 3.784 1.00 83.12 96 ARG A N 1
ATOM 758 C CA . ARG A 1 96 ? -4.810 -18.236 4.725 1.00 83.12 96 ARG A CA 1
ATOM 759 C C . ARG A 1 96 ? -6.298 -18.496 4.952 1.00 83.12 96 ARG A C 1
ATOM 761 O O . ARG A 1 96 ? -6.696 -19.648 4.949 1.00 83.12 96 ARG A O 1
ATOM 768 N N . THR A 1 97 ? -7.105 -17.446 5.104 1.00 82.25 97 THR A N 1
ATOM 769 C CA . THR A 1 97 ? -8.560 -17.570 5.293 1.00 82.25 97 THR A CA 1
ATOM 770 C C . THR A 1 97 ? -9.276 -18.068 4.038 1.00 82.25 97 THR A C 1
ATOM 772 O O . THR A 1 97 ? -10.221 -18.826 4.158 1.00 82.25 97 THR A O 1
ATOM 775 N N . LYS A 1 98 ? -8.817 -17.693 2.837 1.00 74.56 98 LYS A N 1
ATOM 776 C CA . LYS A 1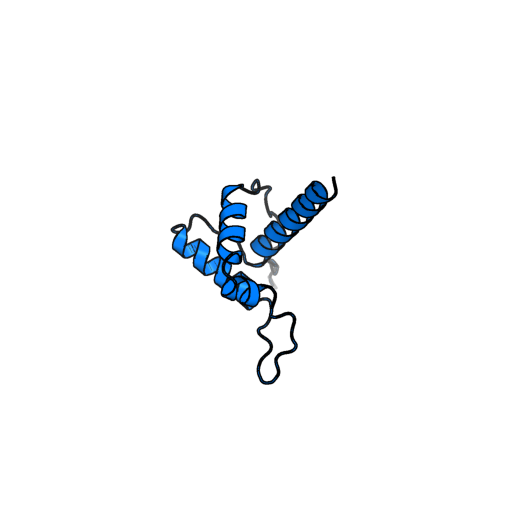 98 ? -9.387 -18.173 1.563 1.00 74.56 98 LYS A CA 1
ATOM 777 C C . LYS A 1 98 ? -9.011 -19.606 1.174 1.00 74.56 98 LYS A C 1
ATOM 779 O O . LYS A 1 98 ? -9.537 -20.114 0.191 1.00 74.56 98 LYS A O 1
ATOM 784 N N . ARG A 1 99 ? -8.037 -20.212 1.858 1.00 60.03 99 ARG A N 1
ATOM 785 C CA . ARG A 1 99 ? -7.628 -21.611 1.647 1.00 60.03 99 ARG A CA 1
ATOM 786 C C . ARG A 1 99 ? -8.396 -22.597 2.538 1.00 60.03 99 ARG A C 1
ATOM 788 O O . ARG A 1 99 ? -8.062 -23.777 2.522 1.00 60.03 99 ARG A O 1
ATOM 795 N N . VAL A 1 100 ? -9.356 -22.099 3.316 1.00 46.91 100 VAL A N 1
ATOM 796 C CA . VAL A 1 100 ? -10.336 -22.871 4.091 1.00 46.91 100 VAL A CA 1
ATOM 797 C C . VAL A 1 100 ? -11.641 -22.866 3.312 1.00 46.91 100 VAL A C 1
ATOM 799 O O . VAL A 1 100 ? -12.276 -23.935 3.258 1.00 46.91 100 VAL A O 1
#

Radius of gyration: 18.31 Å; chains: 1; bounding box: 55×40×49 Å

Organism: Phytophthora nicotianae (strain INRA-310) (NCBI:txid761204)